Protein AF-A0A2N2SAK8-F1 (afdb_monomer_lite)

Foldseek 3Di:
DVVVQVVCADPPVGNDDDDDDDDDDPDDPVVVVVVVVVVDDDPVRVVCDDVNVVPDDDPDPDDDDPPDDDPPDDD

Sequence (75 aa):
HLQMIRKRWQAPYGDRQQEIVLIGIGMDSAALVAAFDACLLTDDEETLGMDKWSALPDPFPLWQTASQEHEETVA

pLDDT: mean 80.25, std 15.5, range [38.53, 96.25]

Secondary structure (DSSP, 8-state):
-HHHHHHH-BTTTBT---------SS--HHHHHHHHHTTSPPHHHHHHHHHHHTTS---SPPP--TT--------

Radius of gyration: 19.3 Å; chains: 1; bounding box: 46×45×36 Å

Structure (mmCIF, N/CA/C/O backbone):
data_AF-A0A2N2SAK8-F1
#
_entry.id   AF-A0A2N2SAK8-F1
#
loop_
_atom_site.group_PDB
_atom_site.id
_atom_site.type_symbol
_atom_site.label_atom_id
_atom_site.label_alt_id
_atom_site.label_comp_id
_atom_site.label_asym_id
_atom_site.label_entity_id
_atom_site.label_seq_id
_atom_site.pdbx_PDB_ins_code
_atom_site.Cartn_x
_atom_site.Cartn_y
_atom_site.Cartn_z
_atom_site.occupancy
_atom_site.B_iso_or_equiv
_atom_site.auth_seq_id
_atom_site.auth_comp_id
_atom_site.auth_asym_id
_atom_site.auth_atom_id
_atom_site.pdbx_PDB_model_num
ATOM 1 N N . HIS A 1 1 ? 19.999 8.836 11.210 1.00 57.12 1 HIS A N 1
ATOM 2 C CA . HIS A 1 1 ? 18.999 9.103 10.155 1.00 57.12 1 HIS A CA 1
ATOM 3 C C . HIS A 1 1 ? 19.290 8.313 8.871 1.00 57.12 1 HIS A C 1
ATOM 5 O O . HIS A 1 1 ? 18.551 7.382 8.589 1.00 57.12 1 HIS A O 1
ATOM 11 N N . LEU A 1 2 ? 20.417 8.544 8.180 1.00 61.72 2 LEU A N 1
ATOM 12 C CA . LEU A 1 2 ? 20.794 7.826 6.939 1.00 61.72 2 LEU A CA 1
ATOM 13 C C . LEU A 1 2 ? 20.851 6.284 7.047 1.00 61.72 2 LEU A C 1
ATOM 15 O O . LEU A 1 2 ? 20.621 5.586 6.067 1.00 61.72 2 LEU A O 1
ATOM 19 N N . GLN A 1 3 ? 21.132 5.737 8.235 1.00 62.22 3 GLN A N 1
ATOM 20 C CA . GLN A 1 3 ? 21.132 4.285 8.465 1.00 62.22 3 GLN A CA 1
ATOM 21 C C . GLN A 1 3 ? 19.731 3.648 8.385 1.00 62.22 3 GLN A C 1
ATOM 23 O O . GLN A 1 3 ? 19.618 2.502 7.962 1.00 62.22 3 GLN A O 1
ATOM 28 N N . MET A 1 4 ? 18.665 4.376 8.746 1.00 62.28 4 MET A N 1
ATOM 29 C CA . MET A 1 4 ? 17.288 3.857 8.686 1.00 62.28 4 MET A CA 1
ATOM 30 C C . MET A 1 4 ? 16.778 3.787 7.245 1.00 62.28 4 MET A C 1
ATOM 32 O O . MET A 1 4 ? 16.175 2.788 6.868 1.00 62.28 4 MET A O 1
ATOM 36 N N . ILE A 1 5 ? 17.106 4.798 6.433 1.00 61.69 5 ILE A N 1
ATOM 37 C CA . ILE A 1 5 ? 16.788 4.842 4.999 1.00 61.69 5 ILE A CA 1
ATOM 38 C C . ILE A 1 5 ? 17.477 3.678 4.276 1.00 61.69 5 ILE A C 1
ATOM 40 O O . ILE A 1 5 ? 16.828 2.900 3.589 1.00 61.69 5 ILE A O 1
ATOM 44 N N . ARG A 1 6 ? 18.779 3.461 4.520 1.00 66.12 6 ARG A N 1
ATOM 45 C CA . ARG A 1 6 ? 19.535 2.354 3.899 1.00 66.12 6 ARG A CA 1
ATOM 46 C C . ARG A 1 6 ? 19.033 0.961 4.284 1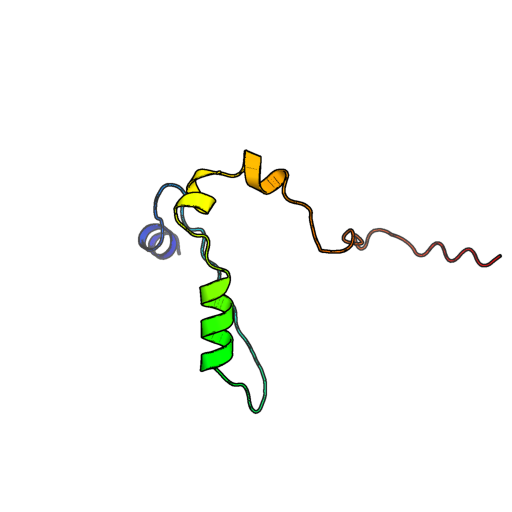.00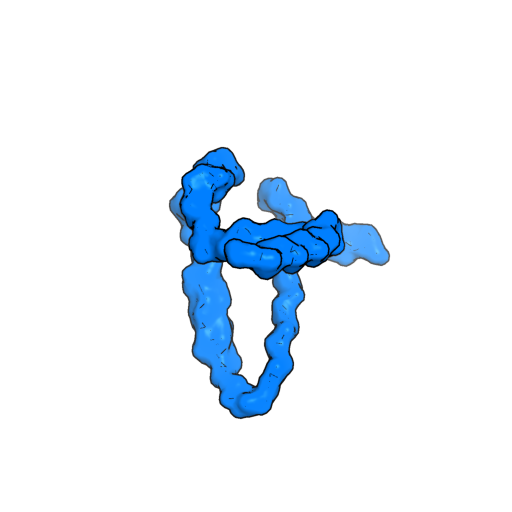 66.12 6 ARG A C 1
ATOM 48 O O . ARG A 1 6 ? 19.131 0.055 3.471 1.00 66.12 6 ARG A O 1
ATOM 55 N N . LYS A 1 7 ? 18.503 0.777 5.499 1.00 72.38 7 LYS A N 1
ATOM 56 C CA . LYS A 1 7 ? 17.921 -0.507 5.935 1.00 72.38 7 LYS A CA 1
ATOM 57 C C . LYS A 1 7 ? 16.606 -0.829 5.210 1.00 72.38 7 LYS A C 1
ATOM 59 O O . LYS A 1 7 ? 16.240 -1.994 5.108 1.00 72.38 7 LYS A O 1
ATOM 64 N N . ARG A 1 8 ? 15.891 0.201 4.759 1.00 69.62 8 ARG A N 1
ATOM 65 C CA . ARG A 1 8 ? 14.557 0.119 4.149 1.00 69.62 8 ARG A CA 1
ATOM 66 C C . ARG A 1 8 ? 14.577 0.296 2.626 1.00 69.62 8 ARG A C 1
ATOM 68 O O . ARG A 1 8 ? 13.544 0.156 1.989 1.00 69.62 8 ARG A O 1
ATOM 75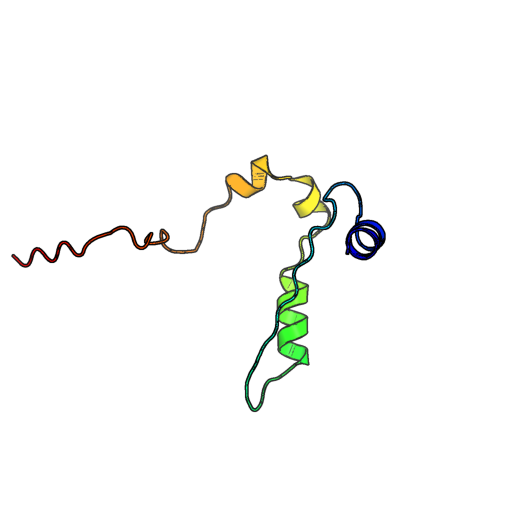 N N . TRP A 1 9 ? 15.750 0.577 2.063 1.00 75.88 9 TRP A N 1
ATOM 76 C CA . TRP A 1 9 ? 15.974 0.765 0.637 1.00 75.88 9 TRP A CA 1
ATOM 77 C C . TRP A 1 9 ? 15.938 -0.570 -0.115 1.00 75.88 9 TRP A C 1
ATOM 79 O O . TRP A 1 9 ? 16.752 -1.455 0.159 1.00 75.88 9 TRP A O 1
ATOM 89 N N . GLN A 1 10 ? 15.044 -0.696 -1.094 1.00 73.06 10 GLN A N 1
ATOM 90 C CA . GLN A 1 10 ? 14.932 -1.854 -1.979 1.00 73.06 10 GLN A CA 1
ATOM 91 C C . GLN A 1 10 ? 14.827 -1.401 -3.440 1.00 73.06 10 GLN A C 1
ATOM 93 O O . GLN A 1 10 ? 13.990 -0.583 -3.810 1.00 73.06 10 GLN A O 1
ATOM 98 N N . ALA A 1 11 ? 15.710 -1.921 -4.293 1.00 77.75 11 ALA A N 1
ATOM 99 C CA . ALA A 1 11 ? 15.602 -1.709 -5.734 1.00 77.75 11 ALA A CA 1
ATOM 100 C C . ALA A 1 11 ? 14.356 -2.441 -6.280 1.00 77.75 11 ALA A C 1
ATOM 102 O O . ALA A 1 11 ? 14.034 -3.507 -5.759 1.00 77.75 11 ALA A O 1
ATOM 103 N N . PRO A 1 12 ? 13.681 -1.916 -7.320 1.00 78.00 12 PRO A N 1
ATOM 104 C CA . PRO A 1 12 ? 14.063 -0.759 -8.143 1.00 78.00 12 PRO A CA 1
ATOM 105 C C . PRO A 1 12 ? 13.574 0.596 -7.606 1.00 78.00 12 PRO A C 1
ATOM 107 O O . PRO A 1 12 ? 14.020 1.639 -8.080 1.00 78.00 12 PRO A O 1
ATOM 110 N N . TYR A 1 13 ? 12.683 0.602 -6.615 1.00 77.56 13 TYR A N 1
ATOM 111 C CA . TYR A 1 13 ? 11.937 1.802 -6.232 1.00 77.56 13 TYR A CA 1
ATOM 112 C C . TYR A 1 13 ? 12.537 2.600 -5.068 1.00 77.56 13 TYR A C 1
ATOM 114 O O . TYR A 1 13 ? 12.037 3.677 -4.751 1.00 77.56 13 TYR A O 1
ATOM 122 N N . GLY A 1 14 ? 13.632 2.130 -4.476 1.00 80.62 14 GLY A N 1
ATOM 123 C CA . GLY A 1 14 ? 14.351 2.823 -3.413 1.00 80.62 14 GLY A CA 1
ATOM 124 C C . GLY A 1 14 ? 13.680 2.645 -2.057 1.00 80.62 14 GLY A C 1
ATOM 125 O O . GLY A 1 14 ? 13.399 1.526 -1.642 1.00 80.62 14 GLY A O 1
ATOM 126 N N . ASP A 1 15 ? 13.447 3.733 -1.335 1.00 75.75 15 ASP A N 1
ATOM 127 C CA . ASP A 1 15 ? 12.796 3.746 -0.021 1.00 75.75 15 ASP A CA 1
ATOM 128 C C . ASP A 1 15 ? 11.309 4.125 -0.086 1.00 75.75 15 ASP A C 1
ATOM 130 O O . ASP A 1 15 ? 10.758 4.576 0.919 1.00 75.75 15 ASP A O 1
ATOM 134 N N . ARG A 1 16 ? 10.645 3.940 -1.243 1.00 82.06 16 ARG A N 1
ATOM 135 C CA . ARG A 1 16 ? 9.197 4.175 -1.383 1.00 82.06 16 ARG A CA 1
ATOM 136 C C . ARG A 1 16 ? 8.437 3.380 -0.320 1.00 82.06 16 ARG A C 1
ATOM 138 O O . ARG A 1 16 ? 8.321 2.161 -0.403 1.00 82.06 16 ARG A O 1
ATOM 145 N N . GLN A 1 17 ? 7.930 4.092 0.679 1.00 79.12 17 GLN A N 1
ATOM 146 C CA . GLN A 1 17 ? 7.138 3.562 1.779 1.00 79.12 17 GLN A CA 1
ATOM 147 C C . GLN A 1 17 ? 6.042 4.563 2.117 1.00 79.12 17 GLN A C 1
ATOM 149 O O . GLN A 1 17 ? 6.272 5.773 2.124 1.00 79.12 17 GLN A O 1
ATOM 154 N N . GLN A 1 18 ? 4.855 4.048 2.404 1.00 82.19 18 GLN A N 1
ATOM 155 C CA . GLN A 1 18 ? 3.725 4.840 2.865 1.00 82.19 18 GLN A CA 1
ATOM 156 C C . GLN A 1 18 ? 3.335 4.347 4.256 1.00 82.19 18 GLN A C 1
ATOM 158 O O . GLN A 1 18 ? 3.160 3.150 4.469 1.00 82.19 18 GLN A O 1
ATOM 163 N N . GLU A 1 19 ? 3.218 5.271 5.206 1.00 88.06 19 GLU A N 1
ATOM 164 C CA . GLU A 1 19 ? 2.691 5.001 6.544 1.00 88.06 19 GLU A CA 1
ATOM 165 C C . GLU A 1 19 ? 1.354 5.745 6.667 1.00 88.06 19 GLU A C 1
ATOM 167 O O . GLU A 1 19 ? 1.313 6.975 6.624 1.00 88.06 19 GLU A O 1
ATOM 172 N N . ILE A 1 20 ? 0.250 4.999 6.765 1.00 88.12 20 ILE A N 1
ATOM 173 C CA . ILE A 1 20 ? -1.112 5.544 6.849 1.00 88.12 20 ILE A CA 1
ATOM 174 C C . ILE A 1 20 ? -1.638 5.315 8.268 1.00 88.12 20 ILE A C 1
ATOM 176 O O . ILE A 1 20 ? -1.602 4.194 8.774 1.00 88.12 20 ILE A O 1
ATOM 180 N N . VAL A 1 21 ? -2.144 6.372 8.909 1.00 91.31 21 VAL A N 1
ATOM 181 C CA . VAL A 1 21 ? -2.748 6.307 10.249 1.00 91.31 21 VAL A CA 1
ATOM 182 C C . VAL A 1 21 ? -4.232 6.636 10.148 1.00 91.31 21 VAL A C 1
ATOM 184 O O . VAL A 1 21 ? -4.607 7.694 9.649 1.00 91.31 21 VAL A O 1
ATOM 187 N N . LEU A 1 22 ? -5.072 5.734 10.654 1.00 90.88 22 LEU A N 1
ATOM 188 C CA . LEU A 1 22 ? -6.527 5.881 10.681 1.00 90.88 22 LEU A CA 1
ATOM 189 C C . LEU A 1 22 ? -6.978 6.118 12.122 1.00 90.88 22 LEU A C 1
ATOM 191 O O . LEU A 1 22 ? -6.573 5.392 13.030 1.00 90.88 22 LEU A O 1
ATOM 195 N N . ILE A 1 23 ? -7.814 7.133 12.337 1.00 93.50 23 ILE A N 1
ATOM 196 C CA . ILE A 1 23 ? -8.305 7.521 13.663 1.00 93.50 23 ILE A CA 1
ATOM 197 C C . ILE A 1 23 ? -9.830 7.563 13.614 1.00 93.50 23 ILE A C 1
ATOM 199 O O . ILE A 1 23 ? -10.407 8.300 12.820 1.00 93.50 23 ILE A O 1
ATOM 203 N N . GLY A 1 24 ? -10.483 6.784 14.475 1.00 93.06 24 GLY A N 1
ATOM 204 C CA . GLY A 1 24 ? -11.939 6.692 14.524 1.00 93.06 24 GLY A CA 1
ATOM 205 C C . GLY A 1 24 ? -12.437 5.824 15.677 1.00 93.06 24 GLY A C 1
ATOM 206 O O . GLY A 1 24 ? -11.665 5.117 16.324 1.00 93.06 24 GLY A O 1
ATOM 207 N N . ILE A 1 25 ? -13.742 5.890 15.941 1.00 94.88 25 ILE A N 1
ATOM 208 C CA . ILE A 1 25 ? -14.427 5.132 16.997 1.00 94.88 25 ILE A CA 1
ATOM 209 C C . ILE A 1 25 ? -15.266 4.037 16.332 1.00 94.88 25 ILE A C 1
ATOM 211 O O . ILE A 1 25 ? -15.962 4.311 15.360 1.00 94.88 25 ILE A O 1
ATOM 215 N N . GLY A 1 26 ? -15.213 2.808 16.856 1.00 95.56 26 GLY A N 1
ATOM 216 C CA . GLY A 1 26 ? -15.992 1.684 16.317 1.00 95.56 26 GLY A CA 1
ATOM 217 C C . GLY A 1 26 ? -15.518 1.192 14.945 1.00 95.56 26 GLY A C 1
ATOM 218 O O . GLY A 1 26 ? -16.316 0.662 14.181 1.00 95.56 26 GLY A O 1
ATOM 219 N N . MET A 1 27 ? -14.239 1.396 14.615 1.00 94.62 27 MET A N 1
ATOM 220 C CA . MET A 1 27 ? -13.680 0.964 13.335 1.00 94.62 27 MET A CA 1
ATOM 221 C C . MET A 1 27 ? -13.543 -0.557 13.259 1.00 94.62 27 MET A C 1
ATOM 223 O O . MET A 1 27 ? -13.083 -1.197 14.206 1.00 94.62 27 MET A O 1
ATOM 227 N N . ASP A 1 28 ? -13.860 -1.108 12.091 1.00 96.19 28 ASP A N 1
ATOM 228 C CA . ASP A 1 28 ? -13.519 -2.480 11.732 1.00 96.19 28 ASP A CA 1
ATOM 229 C C . ASP A 1 28 ? -12.123 -2.511 11.099 1.00 96.19 28 ASP A C 1
ATOM 231 O O . ASP A 1 28 ? -11.937 -2.243 9.912 1.00 96.19 28 ASP A O 1
ATOM 235 N N . SER A 1 29 ? -11.123 -2.821 11.923 1.00 93.06 29 SER A N 1
ATOM 236 C CA . SER A 1 29 ? -9.728 -2.914 11.485 1.00 93.06 29 SER A CA 1
ATOM 237 C C . SER A 1 29 ? -9.522 -3.974 10.397 1.00 93.06 29 SER A C 1
ATOM 239 O O . SER A 1 29 ? -8.743 -3.760 9.473 1.00 93.06 29 SER A O 1
ATOM 241 N N . ALA A 1 30 ? -10.231 -5.106 10.470 1.00 94.88 30 ALA A N 1
ATOM 242 C CA . ALA A 1 30 ? -10.043 -6.200 9.521 1.00 94.88 30 ALA A CA 1
ATOM 243 C C . ALA A 1 30 ? -10.576 -5.821 8.136 1.00 94.88 30 ALA A C 1
ATOM 245 O O . ALA A 1 30 ? -9.895 -6.039 7.134 1.00 94.88 30 ALA A O 1
ATOM 246 N N . ALA A 1 31 ? -11.752 -5.192 8.087 1.00 96.25 31 ALA A N 1
ATOM 247 C CA . ALA A 1 31 ? -12.305 -4.664 6.844 1.00 96.25 31 ALA A CA 1
ATOM 248 C C . ALA A 1 31 ? -11.413 -3.572 6.232 1.00 96.25 31 ALA A C 1
ATOM 250 O O . ALA A 1 31 ? -11.213 -3.556 5.019 1.00 96.25 31 ALA A O 1
ATOM 251 N N . LEU A 1 32 ? -10.846 -2.687 7.061 1.00 94.31 32 LEU A N 1
ATOM 252 C CA . LEU A 1 32 ? -9.928 -1.647 6.592 1.00 94.31 32 LEU A CA 1
ATOM 253 C C . LEU A 1 32 ? -8.657 -2.250 5.988 1.00 94.31 32 LEU A C 1
ATOM 255 O O . LEU A 1 32 ? -8.294 -1.888 4.874 1.00 94.31 32 LEU A O 1
ATOM 259 N N . VAL A 1 33 ? -8.010 -3.190 6.682 1.00 92.75 33 VAL A N 1
ATOM 260 C CA . VAL A 1 33 ? -6.809 -3.867 6.166 1.00 92.75 33 VAL A CA 1
ATOM 261 C C . VAL A 1 33 ? -7.118 -4.593 4.857 1.00 92.75 33 VAL A C 1
ATOM 263 O O . VAL A 1 33 ? -6.404 -4.387 3.884 1.00 92.75 33 VAL A O 1
ATOM 266 N N . ALA A 1 34 ? -8.227 -5.334 4.785 1.00 96.06 34 ALA A N 1
ATOM 267 C CA . ALA A 1 34 ? -8.632 -6.020 3.558 1.00 96.06 34 ALA A CA 1
ATOM 268 C C . ALA A 1 34 ? -8.868 -5.051 2.384 1.00 96.06 34 ALA A C 1
ATOM 270 O O . ALA A 1 34 ? -8.538 -5.372 1.244 1.00 96.06 34 ALA A O 1
ATOM 271 N N . ALA A 1 35 ? -9.414 -3.861 2.650 1.00 95.25 35 ALA A N 1
ATOM 272 C CA . ALA A 1 35 ? -9.586 -2.832 1.629 1.00 95.25 35 ALA A CA 1
ATOM 273 C C . ALA A 1 35 ? -8.242 -2.269 1.136 1.00 95.25 35 ALA A C 1
ATOM 275 O O . ALA A 1 35 ? -8.094 -2.042 -0.061 1.00 95.25 35 ALA A O 1
ATOM 276 N N . PHE A 1 36 ? -7.256 -2.075 2.020 1.00 94.00 36 PHE A N 1
ATOM 277 C CA . PHE A 1 36 ? -5.911 -1.656 1.605 1.00 94.00 36 PHE A CA 1
ATOM 278 C C . PHE A 1 36 ? -5.161 -2.757 0.853 1.00 94.00 36 PHE A C 1
ATOM 280 O O . PHE A 1 36 ? -4.514 -2.456 -0.147 1.00 94.00 36 PHE A O 1
ATOM 287 N N . ASP A 1 37 ? -5.291 -4.015 1.276 1.00 93.19 37 ASP A N 1
ATOM 288 C CA . ASP A 1 37 ? -4.697 -5.159 0.577 1.00 93.19 37 ASP A CA 1
ATOM 289 C C . ASP A 1 37 ? -5.263 -5.297 -0.845 1.00 93.19 37 ASP A C 1
ATOM 291 O O . ASP A 1 37 ? -4.524 -5.591 -1.781 1.00 93.19 37 ASP A O 1
ATOM 295 N N . ALA A 1 38 ? -6.556 -5.013 -1.036 1.00 94.50 38 ALA A N 1
ATOM 296 C CA . ALA A 1 38 ? -7.192 -5.013 -2.354 1.00 94.50 38 ALA A CA 1
ATOM 297 C C . ALA A 1 38 ? -6.712 -3.877 -3.281 1.00 94.50 38 ALA A C 1
ATOM 299 O O . ALA A 1 38 ? -6.929 -3.953 -4.487 1.00 94.50 38 ALA A O 1
ATOM 300 N N . CYS A 1 39 ? -6.078 -2.834 -2.737 1.00 90.75 39 CYS A N 1
ATOM 301 C CA . CYS A 1 39 ? -5.490 -1.735 -3.507 1.00 90.75 39 CYS A CA 1
ATOM 302 C C . CYS A 1 39 ? -4.030 -1.996 -3.911 1.00 90.75 39 CYS A C 1
ATOM 304 O O . CYS A 1 39 ? -3.429 -1.151 -4.580 1.00 90.75 39 CYS A O 1
ATOM 306 N N . LEU A 1 40 ? -3.430 -3.109 -3.477 1.00 90.69 40 LEU A N 1
ATOM 307 C CA . LEU A 1 40 ? -2.084 -3.478 -3.899 1.00 90.69 40 LEU A CA 1
ATOM 308 C C . LEU A 1 40 ? -2.089 -3.844 -5.384 1.00 90.69 40 LEU A C 1
ATOM 310 O O . LEU A 1 40 ? -2.981 -4.542 -5.859 1.00 90.69 40 LEU A O 1
ATOM 314 N N . LEU A 1 41 ? -1.065 -3.381 -6.100 1.00 88.62 41 LEU A N 1
ATOM 315 C CA . LEU A 1 41 ? -0.851 -3.774 -7.486 1.00 88.62 41 LEU A CA 1
ATOM 316 C C . LEU A 1 41 ? -0.538 -5.268 -7.553 1.00 88.62 41 LEU A C 1
ATOM 318 O O . LEU A 1 41 ? 0.239 -5.791 -6.750 1.00 88.62 41 LEU A O 1
ATOM 322 N N . THR A 1 42 ? -1.113 -5.934 -8.543 1.00 90.50 42 THR A N 1
ATOM 323 C CA . THR A 1 42 ? -0.676 -7.268 -8.958 1.00 90.50 42 THR A CA 1
ATOM 324 C C . THR A 1 42 ? 0.656 -7.189 -9.712 1.00 90.50 42 THR A C 1
ATOM 326 O O . THR A 1 42 ? 1.003 -6.141 -10.258 1.00 90.50 42 THR A O 1
ATOM 329 N N . ASP A 1 43 ? 1.386 -8.305 -9.798 1.00 89.31 43 ASP A N 1
ATOM 330 C CA . ASP A 1 43 ? 2.657 -8.376 -10.540 1.00 89.31 43 ASP A CA 1
ATOM 331 C C . ASP A 1 43 ? 2.489 -7.916 -12.005 1.00 89.31 43 ASP A C 1
ATOM 333 O O . ASP A 1 43 ? 3.312 -7.173 -12.539 1.00 89.31 43 ASP A O 1
ATOM 337 N N . ASP A 1 44 ? 1.382 -8.294 -12.652 1.00 90.06 44 ASP A N 1
ATOM 338 C CA . ASP A 1 44 ? 1.079 -7.880 -14.026 1.00 90.06 44 ASP A CA 1
ATOM 339 C C . ASP A 1 44 ? 0.899 -6.356 -14.127 1.00 90.06 44 ASP A C 1
ATOM 341 O O . ASP A 1 44 ? 1.433 -5.723 -15.042 1.00 90.06 44 ASP A O 1
ATOM 345 N N . GLU A 1 45 ? 0.201 -5.738 -13.172 1.00 88.81 45 GLU A N 1
ATOM 346 C CA . GLU A 1 45 ? 0.012 -4.285 -13.127 1.00 88.81 45 GLU A CA 1
ATOM 347 C C . GLU A 1 45 ? 1.307 -3.537 -12.797 1.00 88.81 45 GLU A C 1
ATOM 349 O O . GLU A 1 45 ? 1.534 -2.458 -13.356 1.00 88.81 45 GLU A O 1
ATOM 354 N N . GLU A 1 46 ? 2.170 -4.111 -11.951 1.00 86.94 46 GLU A N 1
ATOM 355 C CA . GLU A 1 46 ? 3.514 -3.595 -11.666 1.00 86.94 46 GLU A CA 1
ATOM 356 C C . GLU A 1 46 ? 4.336 -3.478 -12.960 1.00 86.94 46 GLU A C 1
ATOM 358 O O . GLU A 1 46 ? 4.930 -2.431 -13.247 1.00 86.94 46 GLU A O 1
ATOM 363 N N . THR A 1 47 ? 4.317 -4.532 -13.784 1.00 88.94 47 THR A N 1
ATOM 364 C CA . THR A 1 47 ? 5.123 -4.610 -15.015 1.00 88.94 47 THR A CA 1
ATOM 365 C C . THR A 1 47 ? 4.703 -3.624 -16.105 1.00 88.94 47 THR A C 1
ATOM 367 O O . THR A 1 47 ? 5.525 -3.284 -16.960 1.00 88.94 47 THR A O 1
ATOM 370 N N . LEU A 1 48 ? 3.461 -3.118 -16.076 1.00 88.81 48 LEU A N 1
ATOM 371 C CA . LEU A 1 48 ? 2.995 -2.080 -17.006 1.00 88.81 48 LEU A CA 1
ATOM 372 C C . LEU A 1 48 ? 3.819 -0.791 -16.885 1.00 88.81 48 LEU A C 1
ATOM 374 O O . LEU A 1 48 ? 4.043 -0.100 -17.884 1.00 88.81 48 LEU A O 1
ATOM 378 N N . GLY A 1 49 ? 4.275 -0.488 -15.669 1.00 86.81 49 GLY A N 1
ATOM 379 C CA . GLY A 1 49 ? 5.153 0.633 -15.381 1.00 86.81 49 GLY A CA 1
ATOM 380 C C . GLY A 1 49 ? 4.511 2.020 -15.512 1.00 86.81 49 GLY A C 1
ATOM 381 O O . GLY A 1 49 ? 3.354 2.209 -15.895 1.00 86.81 49 GLY A O 1
ATOM 382 N N . MET A 1 50 ? 5.325 3.027 -15.195 1.00 85.12 50 MET A N 1
ATOM 383 C CA . MET A 1 50 ? 4.914 4.428 -15.040 1.00 85.12 50 MET A CA 1
ATOM 384 C C . MET A 1 50 ? 4.246 5.020 -16.293 1.00 85.12 50 MET A C 1
ATOM 386 O O . MET A 1 50 ? 3.299 5.800 -16.179 1.00 85.12 50 MET A O 1
ATOM 390 N N . ASP A 1 51 ? 4.719 4.639 -17.484 1.00 88.62 51 ASP A N 1
ATOM 391 C CA . ASP A 1 51 ? 4.219 5.158 -18.763 1.00 88.62 51 ASP A CA 1
ATOM 392 C C . ASP A 1 51 ? 2.761 4.756 -19.004 1.00 88.62 51 ASP A C 1
ATOM 394 O O . ASP A 1 51 ? 1.963 5.544 -19.511 1.00 88.62 51 ASP A O 1
ATOM 398 N N . LYS A 1 52 ? 2.391 3.530 -18.617 1.00 89.25 52 LYS A N 1
ATOM 399 C CA . LYS A 1 52 ? 1.020 3.032 -18.743 1.00 89.25 52 LYS A CA 1
ATOM 400 C C . LYS A 1 52 ? 0.117 3.590 -17.654 1.00 89.25 52 LYS A C 1
ATOM 402 O O . LYS A 1 52 ? -1.011 3.968 -17.958 1.00 89.25 52 LYS A O 1
ATOM 407 N N . TRP A 1 53 ? 0.609 3.693 -16.420 1.00 89.06 53 TRP A N 1
ATOM 408 C CA . TRP A 1 53 ? -0.175 4.242 -15.311 1.00 89.06 53 TRP A CA 1
ATOM 409 C C . TRP A 1 53 ? -0.537 5.709 -15.521 1.00 89.06 53 TRP A C 1
ATOM 411 O O . TRP A 1 53 ? -1.654 6.109 -15.219 1.00 89.06 53 TRP A O 1
ATOM 421 N N . SER A 1 54 ? 0.367 6.493 -16.112 1.00 88.38 54 SER A N 1
ATOM 422 C CA . SER A 1 54 ? 0.124 7.912 -16.414 1.00 88.38 54 SER A CA 1
ATOM 423 C C . SER A 1 54 ? -0.993 8.136 -17.442 1.00 88.38 54 SER A C 1
ATOM 425 O O . SER A 1 54 ? -1.497 9.248 -17.565 1.00 88.38 54 SER A O 1
ATOM 427 N N . ALA A 1 55 ? -1.370 7.097 -18.194 1.00 91.19 55 ALA A N 1
ATOM 428 C CA . ALA A 1 55 ? -2.468 7.129 -19.157 1.00 91.19 55 ALA A CA 1
ATOM 429 C C . ALA A 1 55 ? -3.791 6.583 -18.589 1.00 91.19 55 ALA A C 1
ATOM 431 O O . ALA A 1 55 ? -4.797 6.584 -19.304 1.00 91.19 55 ALA A O 1
ATOM 432 N N . LEU A 1 56 ? -3.806 6.091 -17.343 1.00 88.25 56 LEU A N 1
ATOM 433 C CA . LEU A 1 56 ? -5.040 5.658 -16.695 1.00 88.25 56 LEU A CA 1
ATOM 434 C C . LEU A 1 56 ? -5.956 6.869 -16.466 1.00 88.25 56 LEU A C 1
ATOM 436 O O . LEU A 1 56 ? -5.470 7.948 -16.123 1.00 88.25 56 LEU A O 1
ATOM 440 N N . PRO A 1 57 ? -7.277 6.713 -16.662 1.00 88.88 57 PRO A N 1
ATOM 441 C CA . PRO A 1 57 ? -8.214 7.792 -16.396 1.00 88.88 57 PRO A CA 1
ATOM 442 C C . PRO A 1 57 ? -8.184 8.132 -14.906 1.00 88.88 57 PRO A C 1
ATOM 444 O O . PRO A 1 57 ? -8.358 7.248 -14.070 1.00 88.88 57 PRO A O 1
ATOM 447 N N . ASP A 1 58 ? -7.986 9.409 -14.584 1.00 88.38 58 A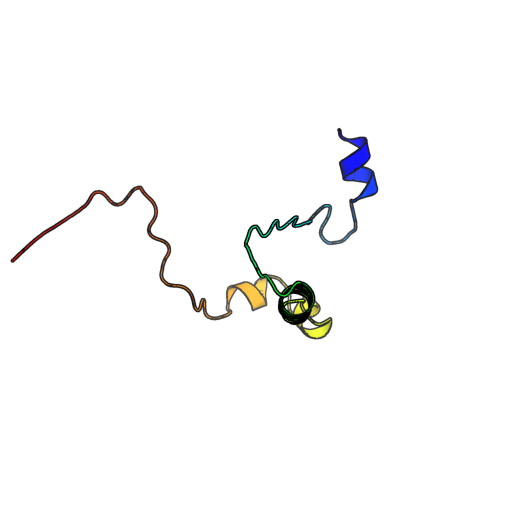SP A N 1
ATOM 448 C CA . ASP A 1 58 ? -8.088 9.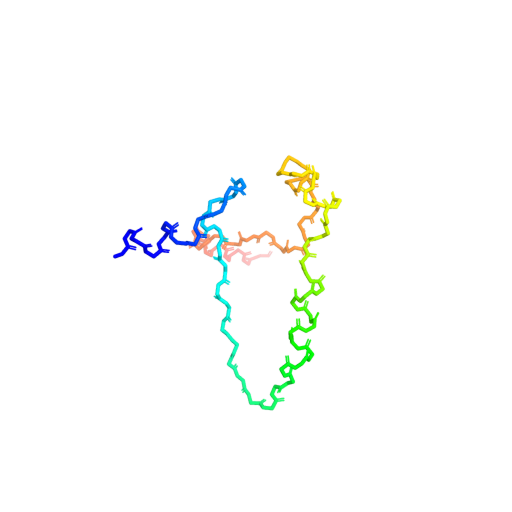900 -13.213 1.00 88.38 58 ASP A CA 1
ATOM 449 C C . ASP A 1 58 ? -9.576 9.975 -12.815 1.00 88.38 58 ASP A C 1
ATOM 451 O O . ASP A 1 58 ? -10.327 10.746 -13.424 1.00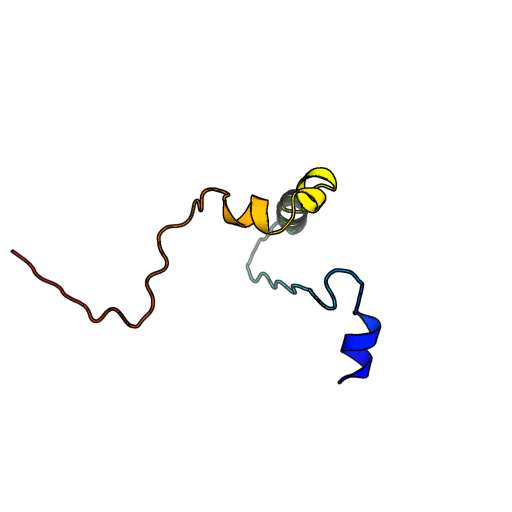 88.38 58 ASP A O 1
ATOM 455 N N . PRO A 1 59 ? -10.048 9.163 -11.847 1.00 87.12 59 PRO A N 1
ATOM 456 C CA . PRO A 1 59 ? -11.439 9.196 -11.406 1.00 87.12 59 PRO A CA 1
ATOM 457 C C . PRO A 1 59 ? -11.736 10.389 -10.486 1.00 87.12 59 PRO A C 1
ATOM 459 O O . PRO A 1 59 ? -12.901 10.615 -10.143 1.00 87.12 59 PRO A O 1
ATOM 462 N N . PHE A 1 60 ? -10.713 11.126 -10.044 1.00 86.12 60 PHE A N 1
ATOM 463 C CA . PHE A 1 60 ? -10.868 12.274 -9.164 1.00 86.12 60 PHE A CA 1
ATOM 464 C C . PHE A 1 60 ? -11.117 13.564 -9.961 1.00 86.12 60 PHE A C 1
ATOM 466 O O . PHE A 1 60 ? -10.693 13.700 -11.110 1.00 86.12 60 PHE A O 1
ATOM 473 N N . PRO A 1 61 ? -11.825 14.546 -9.374 1.00 85.75 61 PRO A N 1
ATOM 474 C CA . PRO A 1 61 ? -11.960 15.856 -9.995 1.00 85.75 61 PRO A CA 1
ATOM 475 C C . PRO A 1 61 ? -10.594 16.534 -10.105 1.00 85.75 61 PRO A C 1
ATOM 477 O O . PRO A 1 61 ? -9.698 16.285 -9.298 1.00 85.75 61 PRO A O 1
ATOM 480 N N . LEU A 1 62 ? -10.464 17.457 -11.061 1.00 85.19 62 LEU A N 1
ATOM 481 C CA . LEU A 1 62 ? -9.274 18.296 -11.177 1.00 85.19 62 LEU A CA 1
ATOM 482 C C . LEU A 1 62 ? -8.980 18.972 -9.835 1.00 85.19 62 LEU A C 1
ATOM 484 O O . LEU A 1 62 ? -9.840 19.647 -9.262 1.00 85.19 62 LEU A O 1
ATOM 488 N N . TRP A 1 63 ? -7.760 18.780 -9.334 1.00 83.31 63 TRP A N 1
ATOM 489 C CA . TRP A 1 63 ? -7.342 19.363 -8.067 1.00 83.31 63 TRP A CA 1
ATOM 490 C C . TRP A 1 63 ? -7.316 20.886 -8.196 1.00 83.31 63 TRP A C 1
ATOM 492 O O . TRP A 1 63 ? -6.544 21.451 -8.974 1.00 83.31 63 TRP A O 1
ATOM 502 N N . GLN A 1 64 ? -8.152 21.565 -7.415 1.00 80.94 64 GLN A N 1
ATOM 503 C CA . GLN A 1 64 ? -8.106 23.017 -7.301 1.00 80.94 64 GLN A CA 1
ATOM 504 C C . GLN A 1 64 ? -6.835 23.385 -6.538 1.00 80.94 64 GLN A C 1
ATOM 506 O O . GLN A 1 64 ? -6.694 23.103 -5.348 1.00 80.94 64 GLN A O 1
ATOM 511 N N . THR A 1 65 ? -5.866 23.979 -7.227 1.00 75.38 65 THR A N 1
ATOM 512 C CA . THR A 1 65 ? -4.692 24.531 -6.548 1.00 75.38 65 THR A CA 1
ATOM 513 C C . THR A 1 65 ? -5.146 25.787 -5.806 1.00 75.38 65 THR A C 1
ATOM 515 O O . THR A 1 65 ? -5.864 26.601 -6.384 1.00 75.38 65 THR A O 1
ATOM 518 N N . ALA A 1 66 ? -4.718 25.978 -4.555 1.00 64.94 66 ALA A N 1
ATOM 519 C CA . ALA A 1 66 ? -5.093 27.115 -3.697 1.00 64.94 66 ALA A CA 1
ATOM 520 C C . ALA A 1 66 ? -4.674 28.512 -4.227 1.00 64.94 66 ALA A C 1
ATOM 522 O O . ALA A 1 66 ? -4.750 29.499 -3.506 1.00 64.94 66 ALA A O 1
ATOM 523 N N . SER A 1 67 ? -4.238 28.598 -5.484 1.00 61.28 67 SER A N 1
ATOM 524 C CA . SER A 1 67 ? -3.949 29.828 -6.222 1.00 61.28 67 SER A CA 1
ATOM 525 C C . SER A 1 67 ? -5.140 30.331 -7.048 1.00 61.28 67 SER A C 1
ATOM 527 O O . SER A 1 67 ? -4.990 31.304 -7.780 1.00 61.28 67 SER A O 1
ATOM 529 N N . GLN A 1 68 ? -6.301 29.673 -6.992 1.00 52.56 68 GLN A N 1
ATOM 530 C CA . GLN A 1 68 ? -7.521 30.207 -7.596 1.00 52.56 68 GLN A CA 1
ATOM 531 C C . GLN A 1 68 ? -8.173 31.177 -6.609 1.00 52.56 68 GLN A C 1
ATOM 533 O O . GLN A 1 68 ? -8.949 30.783 -5.739 1.00 52.56 68 GLN A O 1
ATOM 538 N N . GLU A 1 69 ? -7.811 32.456 -6.727 1.00 52.50 69 GLU A N 1
ATOM 539 C CA . GLU A 1 69 ? -8.644 33.544 -6.223 1.00 52.50 69 GLU A CA 1
ATOM 540 C C . GLU A 1 69 ? -10.078 33.328 -6.731 1.00 52.50 69 GLU A C 1
ATOM 542 O O . GLU A 1 69 ? -10.302 33.021 -7.902 1.00 52.50 69 GLU A O 1
ATOM 547 N N . HIS A 1 70 ? -11.038 33.418 -5.813 1.00 43.66 70 HIS A N 1
ATOM 548 C CA . HIS A 1 70 ? -12.468 33.412 -6.093 1.00 43.66 70 HIS A CA 1
ATOM 549 C C . HIS A 1 70 ? -12.792 34.445 -7.188 1.00 43.66 70 HIS A C 1
ATOM 551 O O . HIS A 1 70 ? -12.861 35.637 -6.901 1.00 43.66 70 HIS A O 1
ATOM 557 N N . GLU A 1 71 ? -13.070 34.008 -8.415 1.00 44.09 71 GLU A N 1
ATOM 558 C CA . GLU A 1 71 ? -13.969 34.755 -9.297 1.00 44.09 71 GLU A CA 1
ATOM 559 C C . GLU A 1 71 ? -15.386 34.212 -9.092 1.00 44.09 71 GLU A C 1
ATOM 561 O O . GLU A 1 71 ? -15.917 33.426 -9.876 1.00 44.09 71 GLU A O 1
ATOM 566 N N . GLU A 1 72 ? -16.021 34.657 -8.004 1.00 51.16 72 GLU A N 1
ATOM 567 C CA . GLU A 1 72 ? -17.473 34.813 -8.011 1.00 51.16 72 GLU A CA 1
ATOM 568 C C . GLU A 1 72 ? -17.809 35.860 -9.080 1.00 51.16 72 GLU A C 1
ATOM 570 O O . GLU A 1 72 ? -17.741 37.062 -8.832 1.00 51.16 72 GLU A O 1
ATOM 575 N N . THR A 1 73 ? -18.190 35.420 -10.278 1.00 41.66 73 THR A N 1
ATOM 576 C CA . THR A 1 73 ? -19.033 36.253 -11.140 1.00 41.66 73 THR A CA 1
ATOM 577 C C . THR A 1 73 ? -20.434 35.669 -11.128 1.00 41.66 73 THR A C 1
ATOM 579 O O . THR A 1 73 ? -20.754 34.731 -11.853 1.00 41.66 73 THR A O 1
ATOM 582 N N . VAL A 1 74 ? -21.263 36.234 -10.253 1.00 41.81 74 VAL A N 1
ATOM 583 C CA . VAL A 1 74 ? -22.718 36.153 -10.352 1.00 41.81 74 VAL A CA 1
ATOM 584 C C . VAL A 1 74 ? -23.153 37.041 -11.520 1.00 41.81 74 VAL A C 1
ATOM 586 O O . VAL A 1 74 ? -22.980 38.259 -11.454 1.00 41.81 74 VAL A O 1
ATOM 589 N N . ALA A 1 75 ? -23.735 36.434 -12.555 1.00 38.53 75 ALA A N 1
ATOM 590 C CA . ALA A 1 75 ? -24.743 37.034 -13.432 1.00 38.53 75 ALA A CA 1
ATOM 591 C C . ALA A 1 75 ? -25.572 35.927 -14.095 1.00 38.53 75 ALA A C 1
ATOM 593 O O . ALA A 1 75 ? -24.970 35.082 -14.794 1.00 38.53 75 ALA A O 1
#